Protein AF-A0A654ZFC9-F1 (afdb_monomer)

Mean predicted aligned error: 8.67 Å

Radius of gyration: 15.42 Å; Cα contacts (8 Å, |Δi|>4): 52; chains: 1; bounding box: 30×23×49 Å

Foldseek 3Di:
DVVVLVVQLVVQLVVVCVVPVVVPPDPVVSVVSSVVSSQLSVLLVVLVVVLVPDPDVDPVSSVVSSVVSVVCVVCVVVVVVVVPPDDD

Structure (mmCIF, N/CA/C/O backbone):
data_AF-A0A654ZFC9-F1
#
_entry.id   AF-A0A654ZFC9-F1
#
loop_
_atom_site.group_PDB
_atom_site.id
_atom_site.type_symbol
_atom_site.label_atom_id
_atom_site.label_alt_id
_atom_site.label_comp_id
_atom_site.label_asym_id
_atom_site.label_entity_id
_atom_site.label_seq_id
_atom_site.pdbx_PDB_ins_code
_atom_site.Cartn_x
_atom_site.Cartn_y
_atom_site.Cartn_z
_atom_site.occupancy
_atom_site.B_iso_or_equiv
_atom_site.auth_seq_id
_atom_site.auth_comp_id
_atom_site.auth_asym_id
_atom_site.auth_atom_id
_atom_site.pdbx_PDB_model_num
ATOM 1 N N . MET A 1 1 ? 12.086 7.810 7.656 1.00 59.16 1 MET A N 1
ATOM 2 C CA . MET A 1 1 ? 10.762 7.257 7.282 1.00 59.16 1 MET A CA 1
ATOM 3 C C . MET A 1 1 ? 10.691 6.859 5.809 1.00 59.16 1 MET A C 1
ATOM 5 O O . MET A 1 1 ? 10.337 5.723 5.551 1.00 59.16 1 MET A O 1
ATOM 9 N N . ARG A 1 2 ? 11.121 7.710 4.859 1.00 66.25 2 ARG A N 1
ATOM 10 C CA . ARG A 1 2 ? 11.141 7.389 3.411 1.00 66.25 2 ARG A CA 1
ATOM 11 C C . ARG A 1 2 ? 11.930 6.128 3.015 1.00 66.25 2 ARG A C 1
ATOM 13 O O . ARG A 1 2 ? 11.568 5.485 2.042 1.00 66.25 2 ARG A O 1
ATOM 20 N N . GLU A 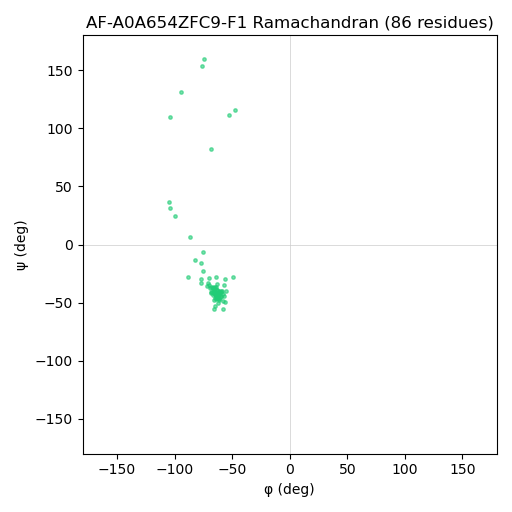1 3 ? 12.970 5.758 3.762 1.00 78.44 3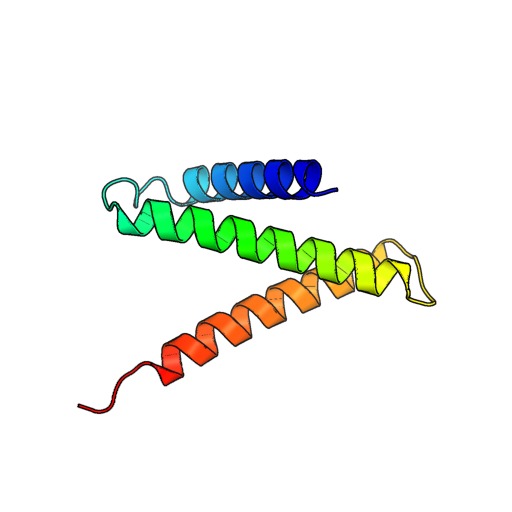 GLU A N 1
ATOM 21 C CA . GLU A 1 3 ? 13.731 4.524 3.492 1.00 78.44 3 GLU A CA 1
ATOM 22 C C . GLU A 1 3 ? 12.905 3.251 3.725 1.00 78.44 3 GLU A C 1
ATOM 24 O O . GLU A 1 3 ? 13.002 2.313 2.945 1.00 78.44 3 GLU A O 1
ATOM 29 N N . VAL A 1 4 ? 12.039 3.235 4.745 1.00 84.75 4 VAL A N 1
ATOM 30 C CA . VAL A 1 4 ? 11.211 2.060 5.079 1.00 84.75 4 VAL A CA 1
ATOM 31 C C . VAL A 1 4 ? 10.105 1.861 4.042 1.00 84.75 4 VAL A C 1
ATOM 33 O O . VAL A 1 4 ? 9.775 0.735 3.683 1.00 84.75 4 VAL A O 1
ATOM 36 N N . GLU A 1 5 ? 9.550 2.957 3.525 1.00 82.12 5 GLU A N 1
ATOM 37 C CA . GLU A 1 5 ? 8.565 2.909 2.444 1.00 82.12 5 GLU A CA 1
ATOM 38 C C . GLU A 1 5 ? 9.170 2.379 1.143 1.00 82.12 5 GLU A C 1
ATOM 40 O O . GLU A 1 5 ? 8.551 1.557 0.467 1.00 82.12 5 GLU A O 1
ATOM 45 N N . ALA A 1 6 ? 10.394 2.806 0.821 1.00 85.62 6 ALA A N 1
ATOM 46 C CA . ALA A 1 6 ? 11.121 2.318 -0.343 1.00 85.62 6 ALA A CA 1
ATOM 47 C C . ALA A 1 6 ? 11.430 0.816 -0.235 1.00 85.62 6 ALA A C 1
ATOM 49 O O . ALA A 1 6 ? 11.155 0.081 -1.180 1.00 85.62 6 ALA A O 1
ATOM 50 N N . ASP A 1 7 ? 11.909 0.355 0.924 1.00 86.44 7 ASP A N 1
ATOM 51 C CA . ASP A 1 7 ? 12.206 -1.063 1.163 1.00 86.44 7 ASP A CA 1
ATOM 52 C C . ASP A 1 7 ? 10.943 -1.938 1.058 1.00 86.44 7 ASP A C 1
ATOM 54 O O . ASP A 1 7 ? 10.924 -2.963 0.371 1.00 86.44 7 ASP A O 1
ATOM 58 N N . PHE A 1 8 ? 9.828 -1.475 1.635 1.00 85.81 8 PHE A N 1
ATOM 59 C CA . PHE A 1 8 ? 8.545 -2.164 1.514 1.00 85.81 8 PHE A CA 1
ATOM 60 C C . PHE A 1 8 ? 8.038 -2.199 0.064 1.00 85.81 8 PHE A C 1
ATOM 62 O O . PHE A 1 8 ? 7.581 -3.243 -0.411 1.00 85.81 8 PHE A O 1
ATOM 69 N N . ALA A 1 9 ? 8.149 -1.088 -0.671 1.00 87.12 9 ALA A N 1
ATOM 70 C CA . ALA A 1 9 ? 7.797 -1.045 -2.086 1.00 87.12 9 ALA A CA 1
ATOM 71 C C . ALA A 1 9 ? 8.662 -2.015 -2.911 1.00 87.12 9 ALA A C 1
ATOM 73 O O . ALA A 1 9 ? 8.138 -2.721 -3.775 1.00 87.12 9 ALA A O 1
ATOM 74 N N . ASP A 1 10 ? 9.958 -2.126 -2.619 1.00 86.94 10 ASP A N 1
ATOM 75 C CA . ASP A 1 10 ? 10.845 -3.074 -3.293 1.00 86.94 10 ASP A CA 1
ATOM 76 C C . ASP A 1 10 ? 10.471 -4.535 -2.998 1.00 86.94 10 ASP A C 1
ATOM 78 O O . ASP A 1 10 ? 10.468 -5.369 -3.914 1.00 86.94 10 ASP A O 1
ATOM 82 N N . ALA A 1 11 ? 10.051 -4.849 -1.770 1.00 89.69 11 ALA A N 1
ATOM 83 C CA . ALA A 1 11 ? 9.537 -6.172 -1.414 1.00 89.69 11 ALA A CA 1
ATOM 84 C C . ALA A 1 11 ? 8.237 -6.521 -2.169 1.00 89.69 11 ALA A C 1
ATOM 86 O O . ALA A 1 11 ? 8.110 -7.624 -2.716 1.00 89.69 11 ALA A O 1
ATOM 87 N N . ILE A 1 12 ? 7.290 -5.579 -2.267 1.00 86.12 12 ILE A N 1
ATOM 88 C CA . ILE A 1 12 ? 6.055 -5.750 -3.055 1.00 86.12 12 ILE A CA 1
ATOM 89 C C . ILE A 1 12 ? 6.393 -5.939 -4.538 1.00 86.12 12 ILE A C 1
ATOM 91 O O . ILE A 1 12 ? 5.863 -6.841 -5.188 1.00 86.12 12 ILE A O 1
ATOM 95 N N . GLN A 1 13 ? 7.313 -5.137 -5.072 1.00 85.56 13 GLN A N 1
ATOM 96 C CA . GLN A 1 13 ? 7.778 -5.242 -6.451 1.00 85.56 13 GLN A CA 1
ATOM 97 C C . GLN A 1 13 ? 8.397 -6.618 -6.735 1.00 85.56 13 GLN A C 1
ATOM 99 O O . GLN A 1 13 ? 8.091 -7.227 -7.762 1.00 85.56 13 GLN A O 1
ATOM 104 N N . ALA A 1 14 ? 9.235 -7.138 -5.835 1.00 84.81 14 ALA A N 1
ATOM 105 C CA . ALA A 1 14 ? 9.809 -8.475 -5.964 1.00 84.81 14 ALA A CA 1
ATOM 106 C C . ALA A 1 14 ? 8.723 -9.565 -5.968 1.00 84.81 14 ALA A C 1
ATOM 108 O O . ALA A 1 14 ? 8.780 -10.492 -6.779 1.00 84.81 14 ALA A O 1
ATOM 109 N N . GLN A 1 15 ? 7.703 -9.434 -5.117 1.00 84.25 15 GLN A N 1
ATOM 110 C CA . GLN A 1 15 ? 6.588 -10.378 -5.051 1.00 84.25 15 GLN A CA 1
ATOM 111 C C . GLN A 1 1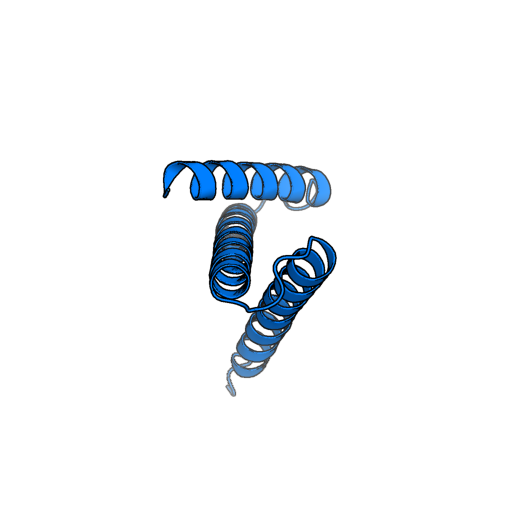5 ? 5.704 -10.336 -6.306 1.00 84.25 15 GLN A C 1
ATOM 113 O O . GLN A 1 15 ? 5.317 -11.385 -6.824 1.00 84.25 15 GLN A O 1
ATOM 118 N N . LEU A 1 16 ? 5.410 -9.142 -6.824 1.00 82.44 16 LEU A N 1
ATOM 119 C CA . LEU A 1 16 ? 4.651 -8.960 -8.062 1.00 82.44 16 LEU A CA 1
ATOM 120 C C . LEU A 1 16 ? 5.413 -9.517 -9.264 1.00 82.44 16 LEU A C 1
ATOM 122 O O . LEU A 1 16 ? 4.831 -10.236 -10.064 1.00 82.44 16 LEU A O 1
ATOM 126 N N . ARG A 1 17 ? 6.729 -9.289 -9.356 1.00 81.38 17 ARG A N 1
ATOM 127 C CA . ARG A 1 17 ? 7.564 -9.896 -10.408 1.00 81.38 17 ARG A CA 1
ATOM 128 C C . ARG A 1 17 ? 7.535 -11.423 -10.364 1.00 81.38 17 ARG A C 1
ATOM 130 O O . ARG A 1 17 ? 7.441 -12.040 -11.416 1.00 81.38 17 ARG A O 1
ATOM 137 N N . ARG A 1 18 ? 7.569 -12.029 -9.169 1.00 80.69 18 ARG A N 1
ATOM 138 C CA . ARG A 1 18 ? 7.464 -13.493 -9.000 1.00 80.69 18 ARG A CA 1
ATOM 139 C C . ARG A 1 18 ? 6.108 -14.043 -9.445 1.00 80.69 18 ARG A C 1
ATOM 141 O O . ARG A 1 18 ? 6.056 -15.130 -10.005 1.00 80.69 18 ARG A O 1
ATOM 148 N N . ARG A 1 19 ? 5.015 -13.319 -9.178 1.00 79.19 19 ARG A N 1
ATOM 149 C CA . ARG A 1 19 ? 3.657 -13.718 -9.591 1.00 79.19 19 ARG A CA 1
ATOM 150 C C . ARG A 1 19 ? 3.387 -13.465 -11.074 1.00 79.19 19 ARG A C 1
ATOM 152 O O . ARG A 1 19 ? 2.665 -14.237 -11.688 1.00 79.19 19 ARG A O 1
ATOM 159 N N . ASN A 1 20 ? 3.979 -12.419 -11.641 1.00 68.75 20 ASN A N 1
ATOM 160 C CA . ASN A 1 20 ? 3.772 -11.976 -13.019 1.00 68.75 20 ASN A CA 1
ATOM 161 C C . ASN A 1 20 ? 4.950 -12.351 -13.936 1.00 68.75 20 ASN A C 1
ATOM 163 O O . ASN A 1 20 ? 5.228 -11.616 -14.885 1.00 68.75 20 ASN A O 1
ATOM 167 N N . CYS A 1 21 ? 5.635 -13.474 -13.675 1.00 56.31 21 CYS A N 1
ATOM 168 C CA . CYS A 1 21 ? 6.778 -13.943 -14.475 1.00 56.31 21 CYS A CA 1
ATOM 169 C C . CYS A 1 21 ? 6.503 -13.961 -15.994 1.00 56.31 21 CYS A C 1
ATOM 171 O O . CYS A 1 21 ? 7.427 -13.735 -16.771 1.00 56.31 21 CYS A O 1
ATOM 173 N N . ASP A 1 22 ? 5.246 -14.136 -16.416 1.00 56.03 22 ASP A N 1
ATOM 174 C CA . ASP A 1 22 ? 4.846 -14.167 -17.831 1.00 56.03 22 ASP A CA 1
ATOM 175 C C . ASP A 1 22 ? 4.766 -12.790 -18.520 1.00 56.03 22 ASP A C 1
ATOM 177 O O . ASP A 1 22 ? 4.777 -12.717 -19.746 1.00 56.03 22 ASP A O 1
ATOM 181 N N . ILE A 1 23 ? 4.738 -11.675 -17.778 1.00 55.69 23 ILE A N 1
ATOM 182 C CA . ILE A 1 23 ? 4.630 -10.312 -18.347 1.00 55.69 23 ILE A CA 1
ATOM 183 C C . ILE A 1 23 ? 6.006 -9.618 -18.416 1.00 55.69 23 ILE A C 1
ATOM 185 O O . ILE A 1 23 ? 6.124 -8.394 -18.391 1.00 55.69 23 ILE A O 1
ATOM 189 N N . ALA A 1 24 ? 7.092 -10.391 -18.471 1.00 54.78 24 ALA A N 1
ATOM 190 C CA . ALA A 1 24 ? 8.460 -9.875 -18.375 1.00 54.78 24 ALA A CA 1
ATOM 191 C C . ALA A 1 24 ? 8.982 -9.169 -19.648 1.00 54.78 24 ALA A C 1
ATOM 193 O O . ALA A 1 24 ? 10.068 -8.589 -19.620 1.00 54.78 24 ALA A O 1
ATOM 194 N N . GLY A 1 25 ? 8.235 -9.196 -20.757 1.00 57.09 25 GLY A N 1
ATOM 195 C CA . GLY A 1 25 ? 8.699 -8.671 -22.048 1.00 57.09 25 GLY A CA 1
ATOM 196 C C . GLY A 1 25 ? 8.427 -7.184 -22.304 1.00 57.09 25 GLY A C 1
ATOM 197 O O . GLY A 1 25 ? 9.184 -6.548 -23.034 1.00 57.09 25 GLY A O 1
ATOM 198 N N . ALA A 1 26 ? 7.373 -6.605 -21.717 1.00 69.38 26 ALA A N 1
ATOM 199 C CA . ALA A 1 26 ? 6.936 -5.251 -22.062 1.00 69.38 26 ALA A CA 1
ATOM 200 C C . ALA A 1 26 ? 7.535 -4.191 -21.110 1.00 69.38 26 ALA A C 1
ATOM 202 O O . ALA A 1 26 ? 7.451 -4.350 -19.887 1.00 69.38 26 ALA A O 1
ATOM 203 N N . PRO A 1 27 ? 8.120 -3.085 -21.616 1.00 68.12 27 PRO A N 1
ATOM 204 C CA . PRO A 1 27 ? 8.611 -1.987 -20.774 1.00 68.12 27 PRO A CA 1
ATOM 205 C C . PRO A 1 27 ? 7.506 -1.408 -19.877 1.00 68.12 27 PRO A C 1
ATOM 207 O O . PRO A 1 27 ? 7.764 -1.119 -18.707 1.00 68.12 27 PRO A O 1
ATOM 210 N N . ASP A 1 28 ? 6.273 -1.370 -20.380 1.00 73.94 28 ASP A N 1
ATOM 211 C CA . ASP A 1 28 ? 5.099 -0.893 -19.649 1.00 73.94 28 ASP A CA 1
ATOM 212 C C . ASP A 1 28 ? 4.778 -1.785 -18.448 1.00 73.94 28 ASP A C 1
ATOM 214 O O . ASP A 1 28 ? 4.455 -1.287 -17.374 1.00 73.94 28 ASP A O 1
ATOM 218 N N . ALA A 1 29 ? 4.969 -3.104 -18.558 1.00 73.06 29 ALA A N 1
ATOM 219 C CA . ALA A 1 29 ? 4.732 -4.028 -17.450 1.00 73.06 29 ALA A CA 1
ATOM 220 C C . ALA A 1 29 ? 5.681 -3.775 -16.268 1.00 73.06 29 ALA A C 1
ATOM 222 O O . ALA A 1 29 ? 5.272 -3.855 -15.109 1.00 73.06 29 ALA A O 1
ATOM 223 N N . ARG A 1 30 ? 6.941 -3.406 -16.539 1.00 75.25 30 ARG A N 1
ATOM 224 C CA . ARG A 1 30 ? 7.903 -3.046 -15.483 1.00 75.25 30 ARG A CA 1
ATOM 225 C C . ARG A 1 30 ? 7.512 -1.751 -14.781 1.00 75.25 30 ARG A C 1
ATOM 227 O O . ARG A 1 30 ? 7.619 -1.683 -13.556 1.00 75.25 30 ARG A O 1
ATOM 234 N N . LEU A 1 31 ?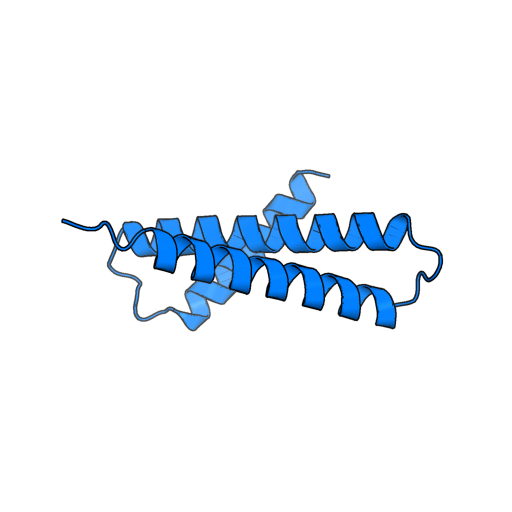 7.051 -0.757 -15.542 1.00 81.12 31 LEU A N 1
ATOM 235 C CA . LEU A 1 31 ? 6.557 0.501 -14.988 1.00 81.12 31 LEU A CA 1
ATOM 236 C C . LEU A 1 31 ? 5.289 0.273 -14.156 1.00 81.12 31 LEU A C 1
ATOM 238 O O . LEU A 1 31 ? 5.223 0.744 -13.024 1.00 81.12 31 LEU A O 1
ATOM 242 N N . HIS A 1 32 ? 4.335 -0.509 -14.668 1.00 80.06 32 HIS A N 1
ATOM 243 C CA . HIS A 1 32 ? 3.117 -0.871 -13.947 1.00 80.06 32 HIS A CA 1
ATOM 244 C C . HIS A 1 32 ? 3.433 -1.535 -12.609 1.00 80.06 32 HIS A C 1
ATOM 246 O O . HIS A 1 32 ? 2.938 -1.082 -11.583 1.00 80.06 32 HIS A O 1
ATOM 252 N N . ILE A 1 33 ? 4.317 -2.537 -12.586 1.00 81.81 33 ILE A N 1
ATOM 253 C CA . ILE A 1 33 ? 4.703 -3.209 -11.339 1.00 81.81 33 ILE A CA 1
ATOM 254 C C . ILE A 1 33 ? 5.316 -2.219 -10.334 1.00 81.81 33 ILE A C 1
ATOM 256 O O . ILE A 1 33 ? 4.956 -2.247 -9.157 1.00 81.81 33 ILE A O 1
ATOM 260 N N . ALA A 1 34 ? 6.223 -1.343 -10.779 1.00 83.38 34 ALA A N 1
ATOM 261 C CA . ALA A 1 34 ? 6.880 -0.372 -9.903 1.00 83.38 34 ALA A CA 1
ATOM 262 C C . ALA A 1 34 ? 5.892 0.657 -9.325 1.00 83.38 34 ALA A C 1
ATOM 264 O O . ALA A 1 34 ? 5.937 0.970 -8.134 1.00 83.38 34 ALA A O 1
ATOM 265 N N . VAL A 1 35 ? 4.974 1.162 -10.155 1.00 86.06 35 VAL A N 1
ATOM 266 C CA . VAL A 1 35 ? 3.931 2.107 -9.733 1.00 86.06 35 VAL A CA 1
ATOM 267 C C . VAL A 1 35 ? 2.965 1.435 -8.763 1.00 86.06 35 VAL A C 1
ATOM 269 O O . VAL A 1 35 ? 2.725 1.969 -7.682 1.00 86.06 35 VAL A O 1
ATOM 272 N N . THR A 1 36 ? 2.475 0.234 -9.086 1.00 85.12 36 THR A N 1
ATOM 273 C CA . THR A 1 36 ? 1.590 -0.532 -8.199 1.00 85.12 36 THR A CA 1
ATOM 274 C C . THR A 1 36 ? 2.243 -0.778 -6.843 1.00 85.12 36 THR A C 1
ATOM 276 O O . THR A 1 36 ? 1.599 -0.574 -5.817 1.00 85.12 36 THR A O 1
ATOM 279 N N . ALA A 1 37 ? 3.522 -1.157 -6.815 1.00 84.50 37 ALA A N 1
ATOM 280 C CA . ALA A 1 37 ? 4.235 -1.401 -5.569 1.00 84.50 37 ALA A CA 1
ATOM 281 C C . ALA A 1 37 ? 4.322 -0.151 -4.679 1.00 84.50 37 ALA A C 1
ATOM 283 O O . ALA A 1 37 ? 4.053 -0.230 -3.480 1.00 84.50 37 ALA A O 1
ATOM 284 N N . ARG A 1 38 ? 4.618 1.016 -5.265 1.00 85.44 38 ARG A N 1
ATOM 285 C CA . ARG A 1 38 ? 4.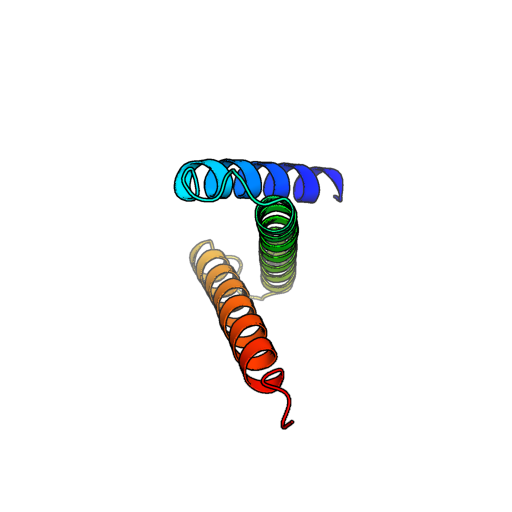635 2.290 -4.531 1.00 85.44 38 ARG A CA 1
ATOM 286 C C . ARG A 1 38 ? 3.254 2.706 -4.038 1.00 85.44 38 ARG A C 1
ATOM 288 O O . ARG A 1 38 ? 3.129 3.134 -2.897 1.00 85.44 38 ARG A O 1
ATOM 295 N N . CYS A 1 39 ? 2.214 2.545 -4.854 1.00 86.88 39 CYS A N 1
ATOM 296 C CA . CYS A 1 39 ? 0.841 2.841 -4.441 1.00 86.88 39 CYS A CA 1
ATOM 297 C C . CYS A 1 39 ? 0.393 1.964 -3.263 1.00 86.88 39 CYS A C 1
ATOM 299 O O . CYS A 1 39 ? -0.222 2.463 -2.324 1.00 86.88 39 CYS A O 1
ATOM 301 N N . VAL A 1 40 ? 0.735 0.673 -3.287 1.00 87.00 40 VAL A N 1
ATOM 302 C CA . VAL A 1 40 ? 0.460 -0.256 -2.180 1.00 87.00 40 VAL A CA 1
ATOM 303 C C . VAL A 1 40 ? 1.206 0.162 -0.915 1.00 87.00 40 VAL A C 1
ATOM 305 O O . VAL A 1 40 ? 0.600 0.191 0.154 1.00 87.00 40 VAL A O 1
ATOM 308 N N . ALA A 1 41 ? 2.489 0.521 -1.024 1.00 87.62 41 ALA A N 1
ATOM 309 C CA . ALA A 1 41 ? 3.264 1.011 0.112 1.00 87.62 41 ALA A CA 1
ATOM 310 C C . ALA A 1 41 ? 2.610 2.253 0.732 1.00 87.62 41 ALA A C 1
ATOM 312 O O . ALA A 1 41 ? 2.244 2.225 1.905 1.00 87.62 41 ALA A O 1
ATOM 313 N N . ALA A 1 42 ? 2.364 3.292 -0.069 1.00 88.06 42 ALA A N 1
ATOM 314 C CA . ALA A 1 42 ? 1.737 4.528 0.390 1.00 88.06 42 ALA A CA 1
ATOM 315 C C . ALA A 1 42 ? 0.375 4.286 1.070 1.00 88.06 42 ALA A C 1
ATOM 317 O O . ALA A 1 42 ? 0.093 4.878 2.112 1.00 88.06 42 ALA A O 1
ATOM 318 N N . ALA A 1 43 ? -0.448 3.374 0.539 1.00 88.12 43 ALA A N 1
ATOM 319 C CA . ALA A 1 43 ? -1.730 3.010 1.143 1.00 88.12 43 ALA A CA 1
ATOM 320 C C . ALA A 1 43 ? -1.570 2.352 2.526 1.00 88.12 43 ALA A C 1
ATOM 322 O O . ALA A 1 43 ? -2.300 2.693 3.456 1.00 88.12 43 ALA A O 1
ATOM 32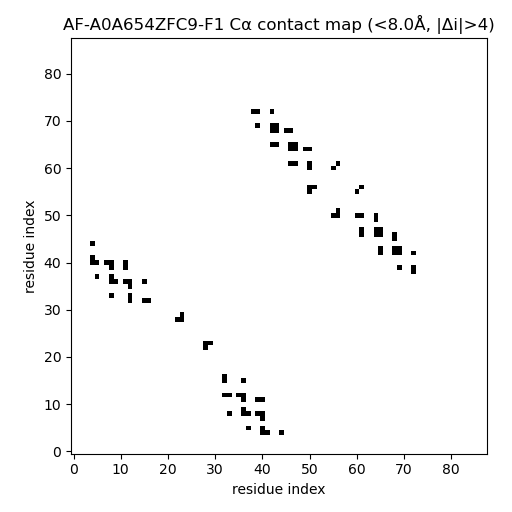3 N N . VAL A 1 44 ? -0.605 1.440 2.683 1.00 87.75 44 VAL A N 1
ATOM 324 C CA . VAL A 1 44 ? -0.324 0.777 3.967 1.00 87.75 44 VAL A CA 1
ATOM 325 C C . VAL A 1 44 ? 0.217 1.771 4.993 1.00 87.75 44 VAL A C 1
ATOM 327 O O . VAL A 1 44 ? -0.250 1.769 6.128 1.00 87.75 44 VAL A O 1
ATOM 330 N N . PHE A 1 45 ? 1.142 2.659 4.614 1.00 87.50 45 PHE A N 1
ATOM 331 C CA . PHE A 1 45 ? 1.649 3.683 5.536 1.00 87.50 45 PHE A CA 1
ATOM 332 C C . PHE A 1 45 ? 0.562 4.682 5.944 1.00 87.50 45 PHE A C 1
ATOM 334 O O . PHE A 1 45 ? 0.467 5.009 7.124 1.00 87.50 45 PHE A O 1
ATOM 341 N N . GLY A 1 46 ? -0.307 5.098 5.018 1.00 85.69 46 GLY A N 1
ATOM 342 C CA . GLY A 1 46 ? -1.465 5.932 5.351 1.00 85.69 46 GLY A CA 1
ATOM 343 C C . GLY A 1 46 ? -2.448 5.227 6.293 1.00 85.69 46 GLY A C 1
ATOM 344 O O . GLY A 1 46 ? -2.954 5.834 7.235 1.00 85.69 46 GLY A O 1
ATOM 345 N N . ALA A 1 47 ? -2.673 3.923 6.104 1.00 88.12 47 ALA A N 1
ATOM 346 C CA . ALA A 1 47 ? -3.484 3.121 7.018 1.00 88.12 47 ALA A CA 1
ATOM 347 C C . ALA A 1 47 ? -2.841 2.997 8.407 1.00 88.12 47 ALA A C 1
ATOM 349 O O . ALA A 1 47 ? -3.531 3.117 9.419 1.00 88.12 47 ALA A O 1
ATOM 350 N N . MET A 1 48 ? -1.520 2.804 8.467 1.00 87.62 48 MET A N 1
ATOM 351 C CA . MET A 1 4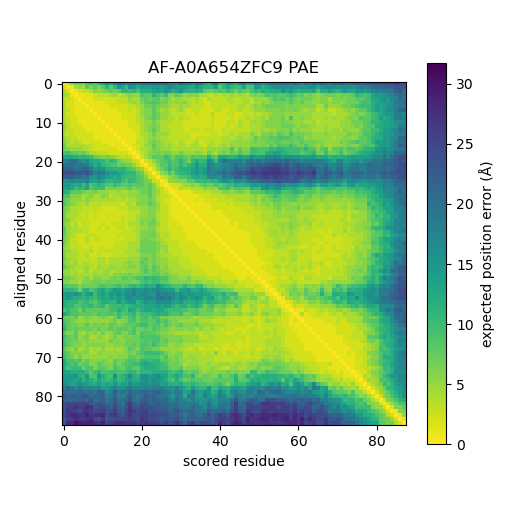8 ? -0.763 2.791 9.718 1.00 87.62 48 MET A CA 1
ATOM 352 C C . MET A 1 48 ? -0.845 4.137 10.437 1.00 87.62 48 MET A C 1
ATOM 354 O O . MET A 1 48 ? -1.054 4.156 11.645 1.00 87.62 48 MET A O 1
ATOM 358 N N . GLU A 1 49 ? -0.726 5.253 9.719 1.00 87.06 49 GLU A N 1
ATOM 359 C CA . GLU A 1 49 ? -0.878 6.593 10.289 1.00 87.06 49 GLU A CA 1
ATOM 360 C C . GLU A 1 49 ? -2.290 6.791 10.858 1.00 87.06 49 GLU A C 1
ATOM 362 O O . GLU A 1 49 ? -2.438 7.158 12.024 1.00 87.06 49 GLU A O 1
ATOM 367 N N . ALA A 1 50 ? -3.333 6.437 10.100 1.00 85.94 50 ALA A N 1
ATOM 368 C CA . ALA A 1 50 ? -4.717 6.494 10.572 1.00 85.94 50 ALA A CA 1
ATOM 369 C C . ALA A 1 50 ? -4.954 5.619 11.818 1.00 85.94 50 ALA A C 1
ATOM 371 O O . ALA A 1 50 ? -5.633 6.038 12.755 1.00 85.94 50 ALA A O 1
ATOM 372 N N . TRP A 1 51 ? -4.355 4.427 11.862 1.00 88.50 51 TRP A N 1
ATOM 373 C CA . TRP A 1 51 ? -4.386 3.548 13.032 1.00 88.50 51 TRP A CA 1
ATOM 374 C C . TRP A 1 51 ? -3.638 4.142 14.232 1.00 88.50 51 TRP A C 1
ATOM 376 O O . TRP A 1 51 ? -4.128 4.073 15.358 1.00 88.50 51 TRP A O 1
ATOM 386 N N . MET A 1 52 ? -2.486 4.785 14.016 1.00 86.00 52 MET A N 1
ATOM 387 C CA . MET A 1 52 ? -1.701 5.416 15.083 1.00 86.00 52 MET A CA 1
ATOM 388 C C . MET A 1 52 ? -2.448 6.568 15.766 1.00 86.00 52 MET A C 1
ATOM 390 O O . MET A 1 52 ? -2.280 6.757 16.978 1.00 86.00 52 MET A O 1
ATOM 394 N N . LEU A 1 53 ? -3.264 7.309 15.005 1.00 86.06 53 LEU A N 1
ATOM 395 C CA . LEU A 1 53 ? -4.138 8.376 15.504 1.00 86.06 53 LEU A CA 1
ATOM 396 C C . LEU A 1 53 ? -5.471 7.853 16.082 1.00 86.06 53 LEU A C 1
ATOM 398 O O . LEU A 1 53 ? -6.180 8.607 16.749 1.00 86.06 53 LEU A O 1
ATOM 402 N N . GLY A 1 54 ? -5.816 6.585 15.843 1.00 82.00 54 GLY A N 1
ATOM 403 C CA . GLY A 1 54 ? -7.056 5.958 16.295 1.00 82.00 54 GLY A CA 1
ATOM 404 C C . GLY A 1 54 ? -7.084 5.623 17.791 1.00 82.00 54 GLY A C 1
ATOM 405 O O . GLY A 1 54 ? -6.058 5.502 18.462 1.00 82.00 54 GLY A O 1
ATOM 406 N N . SER A 1 55 ? -8.296 5.454 18.326 1.00 74.69 55 SER A N 1
ATOM 407 C CA . SER A 1 55 ? -8.525 5.107 19.738 1.00 74.69 55 SER A CA 1
ATOM 408 C C . SER A 1 55 ? -8.255 3.628 20.042 1.00 74.69 55 SER A C 1
ATOM 410 O O . SER A 1 55 ? -7.851 3.295 21.154 1.00 74.69 55 SER A O 1
ATOM 412 N N . ASP A 1 56 ? -8.455 2.750 19.055 1.00 78.00 56 ASP A N 1
ATOM 413 C CA . ASP A 1 56 ? -8.174 1.317 19.134 1.00 78.00 56 ASP A CA 1
ATOM 414 C C . ASP A 1 56 ? -6.885 1.001 18.363 1.00 78.00 56 ASP A C 1
ATOM 416 O O . ASP A 1 56 ? -6.834 1.072 17.135 1.00 78.00 56 ASP A O 1
ATOM 420 N N . ARG A 1 57 ? -5.830 0.667 19.116 1.00 80.62 57 ARG A N 1
ATOM 421 C CA . ARG A 1 57 ? -4.506 0.294 18.597 1.00 80.62 57 ARG A CA 1
ATOM 422 C C . ARG A 1 57 ? -4.254 -1.210 18.687 1.00 80.62 57 ARG A C 1
ATOM 424 O O . ARG A 1 57 ? -3.146 -1.657 18.979 1.00 80.62 57 ARG A O 1
ATOM 431 N N . SER A 1 58 ? -5.292 -2.008 18.464 1.00 87.75 58 SER A N 1
ATOM 432 C CA . SER A 1 58 ? -5.158 -3.453 18.317 1.00 87.75 58 SER A CA 1
ATOM 433 C C . SER A 1 58 ? -4.589 -3.831 16.944 1.00 87.75 58 SER A C 1
ATOM 435 O O . SER A 1 58 ? -4.751 -3.119 15.949 1.00 87.75 58 SER A O 1
ATOM 437 N N . LEU A 1 59 ? -3.933 -4.995 16.875 1.00 84.38 59 LEU A N 1
ATOM 438 C CA . LEU A 1 59 ? -3.471 -5.580 15.608 1.00 84.38 59 LEU A CA 1
ATOM 439 C C . LEU A 1 59 ? -4.643 -5.944 14.681 1.00 84.38 59 LEU A C 1
ATOM 441 O O . LEU A 1 59 ? -4.485 -5.939 13.461 1.00 84.38 59 LEU A O 1
ATOM 445 N N . GLY A 1 60 ? -5.814 -6.239 15.259 1.00 87.00 60 GLY A N 1
ATOM 446 C CA . GLY A 1 60 ? -7.046 -6.493 14.514 1.00 87.00 60 GLY A CA 1
ATOM 447 C C . GLY A 1 60 ? -7.503 -5.258 13.741 1.00 87.00 60 GLY A C 1
ATOM 448 O O . GLY A 1 60 ? -7.744 -5.353 12.538 1.00 87.00 60 GLY A O 1
ATOM 449 N N . GLU A 1 61 ? -7.522 -4.090 14.390 1.00 84.88 61 GLU A N 1
ATOM 450 C CA . GLU A 1 61 ? -7.854 -2.839 13.704 1.00 84.88 61 GLU A CA 1
ATOM 451 C C . GLU A 1 61 ? -6.803 -2.446 12.669 1.00 84.88 61 GLU A C 1
ATOM 453 O O . GLU A 1 61 ? -7.181 -2.008 11.586 1.00 84.88 61 GLU A O 1
ATOM 458 N N . LEU A 1 62 ? -5.509 -2.683 12.924 1.00 84.56 62 LEU A N 1
ATOM 459 C CA . LEU A 1 62 ? -4.464 -2.452 11.921 1.00 84.56 62 LEU A CA 1
ATOM 460 C C . LEU A 1 62 ? -4.718 -3.267 10.642 1.00 84.56 62 LEU A C 1
ATOM 462 O O . LEU A 1 62 ? -4.684 -2.730 9.535 1.00 84.56 62 LEU A O 1
ATOM 466 N N . ALA A 1 63 ? -5.005 -4.564 10.786 1.00 86.62 63 ALA A N 1
ATOM 467 C CA . ALA A 1 63 ? -5.318 -5.426 9.650 1.00 86.62 63 ALA A CA 1
ATOM 468 C C . ALA A 1 63 ? -6.569 -4.938 8.904 1.00 86.62 63 ALA A C 1
ATOM 470 O O . ALA A 1 63 ? -6.578 -4.909 7.670 1.00 86.62 63 ALA A O 1
ATOM 471 N N . ARG A 1 64 ? -7.597 -4.500 9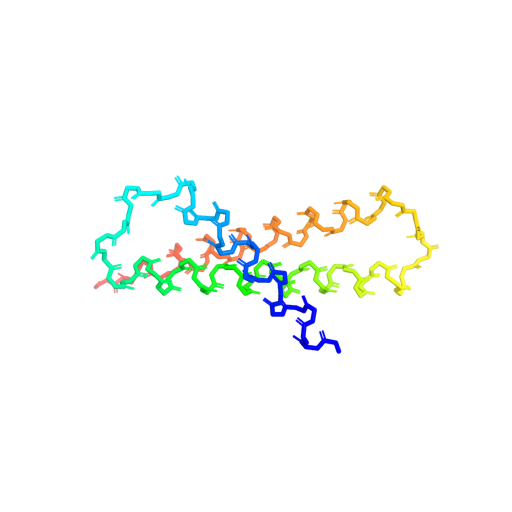.643 1.00 88.50 64 ARG A N 1
ATOM 472 C CA . ARG A 1 64 ? -8.828 -3.951 9.070 1.00 88.50 64 ARG A CA 1
ATOM 473 C C . ARG A 1 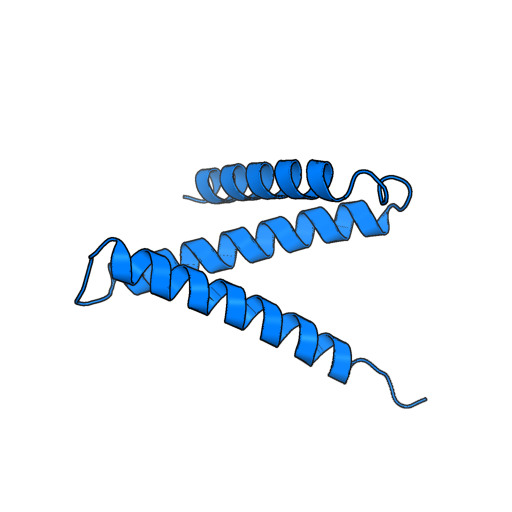64 ? -8.558 -2.680 8.266 1.00 88.50 64 ARG A C 1
ATOM 475 O O . ARG A 1 64 ? -8.985 -2.606 7.117 1.00 88.50 64 ARG A O 1
ATOM 482 N N . VAL A 1 65 ? -7.835 -1.701 8.816 1.00 87.62 65 VAL A N 1
ATOM 483 C CA . VAL A 1 65 ? -7.569 -0.435 8.110 1.00 87.62 65 VAL A CA 1
ATOM 484 C C . VAL A 1 65 ? -6.645 -0.621 6.911 1.00 87.62 65 VAL A C 1
ATOM 486 O O . VAL A 1 65 ? -6.890 -0.016 5.870 1.00 87.62 65 VAL A O 1
ATOM 489 N N . CYS A 1 66 ? -5.649 -1.508 6.998 1.00 86.12 66 CYS A N 1
ATOM 490 C CA . CYS A 1 66 ? -4.814 -1.868 5.852 1.00 86.12 66 CYS A CA 1
ATOM 491 C C . CYS A 1 66 ? -5.653 -2.513 4.743 1.00 86.12 66 CYS A C 1
ATOM 493 O O . CYS A 1 66 ? -5.498 -2.166 3.574 1.00 86.12 66 CYS A O 1
ATOM 495 N N . HIS A 1 67 ? -6.576 -3.414 5.097 1.00 87.00 67 HIS A N 1
ATOM 496 C CA . HIS A 1 67 ? -7.477 -4.027 4.125 1.00 87.00 67 HIS A CA 1
ATOM 497 C C . HIS A 1 67 ? -8.384 -2.986 3.457 1.00 87.00 67 HIS A C 1
ATOM 499 O O . HIS A 1 67 ? -8.484 -2.960 2.234 1.00 87.00 67 HIS A O 1
ATOM 505 N N . VAL A 1 68 ? -8.978 -2.081 4.240 1.00 90.12 68 VAL A N 1
ATOM 506 C CA . VAL A 1 68 ? -9.818 -0.990 3.723 1.00 90.12 68 VAL A CA 1
ATOM 507 C C . VAL A 1 68 ? -9.030 -0.059 2.800 1.00 90.12 68 VAL A C 1
ATOM 509 O O . VAL A 1 68 ? -9.540 0.321 1.748 1.00 90.12 68 VAL A O 1
ATOM 512 N N . ALA A 1 69 ? -7.789 0.289 3.143 1.00 87.75 69 ALA A N 1
ATOM 513 C CA . ALA A 1 69 ? -6.942 1.136 2.306 1.00 87.75 69 ALA A CA 1
ATOM 514 C C . ALA A 1 69 ? -6.597 0.473 0.962 1.00 87.75 69 ALA A C 1
ATOM 516 O O . ALA A 1 69 ? -6.704 1.111 -0.085 1.00 87.75 69 ALA A O 1
ATOM 517 N N . LEU A 1 70 ? -6.241 -0.817 0.969 1.00 85.31 70 LEU A N 1
ATOM 518 C CA . LEU A 1 70 ? -5.961 -1.574 -0.257 1.00 85.31 70 LEU A CA 1
ATOM 519 C C . LEU A 1 70 ? -7.210 -1.763 -1.120 1.00 85.31 70 LEU A C 1
ATOM 521 O O . LEU A 1 70 ? -7.130 -1.681 -2.344 1.00 85.31 70 LEU A O 1
ATOM 525 N N . GLU A 1 71 ? -8.363 -1.980 -0.496 1.00 87.19 71 GLU A N 1
ATOM 526 C CA . GLU A 1 71 ? -9.633 -2.102 -1.203 1.00 87.19 71 GLU A CA 1
ATOM 527 C C . GLU A 1 71 ? -10.059 -0.766 -1.823 1.00 87.19 71 GLU A C 1
ATOM 529 O O . GLU A 1 71 ? -10.462 -0.715 -2.982 1.00 87.19 71 GLU A O 1
ATOM 534 N N . SER A 1 72 ? -9.864 0.337 -1.098 1.00 83.62 72 SER A N 1
ATOM 535 C CA . SER A 1 72 ? -10.106 1.692 -1.605 1.00 83.62 72 SER A CA 1
ATOM 536 C C . SER A 1 72 ? -9.175 2.025 -2.771 1.00 83.62 72 SER A C 1
ATOM 538 O O . SER A 1 72 ? -9.612 2.609 -3.759 1.00 83.62 72 SER A O 1
ATOM 540 N N . LEU A 1 73 ? -7.907 1.601 -2.698 1.00 84.19 73 LEU A N 1
ATOM 541 C CA . LEU A 1 73 ? -6.955 1.700 -3.802 1.00 84.19 73 LEU A CA 1
ATOM 542 C C . LEU A 1 73 ? -7.431 0.883 -5.014 1.00 84.19 73 LEU A C 1
ATOM 544 O O . LEU A 1 73 ? -7.424 1.385 -6.132 1.00 84.19 73 LEU A O 1
ATOM 548 N N . ARG A 1 74 ? -7.871 -0.363 -4.811 1.00 81.50 74 ARG A N 1
ATOM 549 C CA . ARG A 1 74 ? -8.355 -1.247 -5.883 1.00 81.50 74 ARG A CA 1
ATOM 550 C C . ARG A 1 74 ? -9.581 -0.673 -6.591 1.00 81.50 74 ARG A C 1
ATOM 552 O O . ARG A 1 74 ? -9.627 -0.688 -7.823 1.00 81.50 74 ARG A O 1
ATOM 559 N N . VAL A 1 75 ? -10.552 -0.192 -5.814 1.00 80.31 75 VAL A N 1
ATOM 560 C CA . VAL A 1 75 ? -11.769 0.452 -6.319 1.00 80.31 75 VAL A CA 1
ATOM 561 C C . VAL A 1 75 ? -11.405 1.749 -7.029 1.00 80.31 75 VAL A C 1
ATOM 563 O O . VAL A 1 75 ? -11.729 1.884 -8.199 1.00 80.31 75 VAL A O 1
ATOM 566 N N . GLY A 1 76 ? -10.656 2.650 -6.388 1.00 73.06 76 GLY A N 1
ATOM 567 C CA . GLY A 1 76 ? -10.275 3.937 -6.976 1.00 73.06 76 GLY A CA 1
ATOM 568 C C . GLY A 1 76 ? -9.473 3.793 -8.269 1.00 73.06 76 GLY A C 1
ATOM 569 O O . GLY A 1 76 ? -9.727 4.510 -9.231 1.00 73.06 76 GLY A O 1
ATOM 570 N N . ILE A 1 77 ? -8.558 2.824 -8.338 1.00 72.94 77 ILE A N 1
ATOM 571 C CA . ILE A 1 77 ? -7.842 2.491 -9.571 1.00 72.94 77 ILE A CA 1
ATOM 572 C C . ILE A 1 77 ? -8.834 1.937 -10.607 1.00 72.94 77 ILE A C 1
ATOM 574 O O . ILE A 1 77 ? -8.945 2.514 -11.678 1.00 72.94 77 ILE A O 1
ATOM 578 N N . SER A 1 78 ? -9.609 0.885 -10.317 1.00 69.06 78 SER A N 1
ATOM 579 C CA . SER A 1 78 ? -10.536 0.305 -11.316 1.00 69.06 78 SER A CA 1
ATOM 580 C C . SER A 1 78 ? -11.566 1.305 -11.850 1.00 69.06 78 SER A C 1
ATOM 582 O O . SER A 1 78 ? -11.801 1.341 -13.053 1.00 69.06 78 SER A O 1
ATOM 584 N N . ASP A 1 79 ? -12.137 2.125 -10.968 1.00 60.16 79 ASP A N 1
ATOM 585 C CA . ASP A 1 79 ? -13.194 3.091 -11.279 1.00 60.16 79 ASP A CA 1
ATOM 586 C C . ASP A 1 79 ? -12.674 4.256 -12.146 1.00 60.16 79 ASP A C 1
ATOM 588 O O . ASP A 1 79 ? -13.313 4.694 -13.112 1.00 60.16 79 ASP A O 1
ATOM 592 N N . THR A 1 80 ? -11.436 4.696 -11.886 1.00 55.84 80 THR A N 1
ATOM 593 C CA . THR A 1 80 ? -10.764 5.704 -12.722 1.00 55.84 80 THR A CA 1
ATOM 594 C C . THR A 1 80 ? -10.384 5.167 -14.103 1.00 55.84 80 THR A C 1
ATOM 596 O O . THR A 1 80 ? -10.513 5.900 -15.083 1.00 55.84 80 THR A O 1
ATOM 599 N N . TRP A 1 81 ? -10.007 3.888 -14.231 1.00 53.53 81 TRP A N 1
ATOM 600 C CA . TRP A 1 81 ? -9.769 3.266 -15.543 1.00 53.53 81 TRP A CA 1
ATOM 601 C C . TRP A 1 81 ? -11.059 3.040 -16.343 1.00 53.53 81 TRP A C 1
ATOM 603 O O . TRP A 1 81 ? -11.033 3.192 -17.562 1.00 53.53 81 TRP A O 1
ATOM 613 N N . THR A 1 82 ? -12.194 2.747 -15.696 1.00 52.75 82 THR A N 1
ATOM 614 C CA . THR A 1 82 ? -13.498 2.675 -16.386 1.00 52.75 82 THR A CA 1
ATOM 615 C C . THR A 1 82 ? -14.007 4.038 -16.840 1.00 52.75 82 THR A C 1
ATOM 617 O O . THR A 1 82 ? -14.686 4.123 -17.855 1.00 52.75 82 THR A O 1
ATOM 620 N N . THR A 1 83 ? -13.642 5.119 -16.150 1.00 51.97 83 THR A N 1
ATOM 621 C CA . THR A 1 83 ? -14.000 6.484 -16.577 1.00 51.97 83 THR A CA 1
ATOM 622 C C . THR A 1 83 ? -13.151 6.958 -17.769 1.00 51.97 83 THR A C 1
ATOM 624 O O . THR A 1 83 ? -13.570 7.824 -18.533 1.00 51.97 83 THR A O 1
ATOM 627 N N . LEU A 1 84 ? -11.969 6.363 -17.971 1.00 51.12 84 LEU A N 1
ATOM 628 C CA . LEU A 1 84 ? -11.049 6.663 -19.075 1.00 51.12 84 LEU A CA 1
ATOM 629 C C . LEU A 1 84 ? -11.322 5.873 -20.363 1.00 51.12 84 LEU A C 1
ATOM 631 O O . LEU A 1 84 ? -10.558 6.018 -21.321 1.00 51.12 84 LEU A O 1
ATOM 635 N N . THR A 1 85 ? -12.405 5.091 -20.455 1.00 52.06 85 THR A N 1
ATOM 636 C CA . THR A 1 85 ? -12.926 4.692 -21.772 1.00 52.06 85 THR A CA 1
ATOM 637 C C . THR A 1 85 ? -13.502 5.933 -22.448 1.00 52.06 85 THR A C 1
ATOM 639 O O . THR A 1 85 ? -14.693 6.221 -22.367 1.00 52.06 85 THR A O 1
ATOM 642 N N . VAL A 1 86 ? -12.595 6.704 -23.046 1.00 48.34 86 VAL A N 1
ATOM 643 C CA . VAL A 1 86 ? -12.829 7.897 -23.851 1.00 48.34 86 VAL A CA 1
ATOM 644 C C . VAL A 1 86 ? -13.933 7.601 -24.859 1.00 48.34 86 VAL A C 1
ATOM 646 O O . VAL A 1 86 ? -13.764 6.769 -25.752 1.00 48.34 86 VAL A O 1
ATOM 649 N N . SER A 1 87 ? -15.055 8.306 -24.718 1.00 48.91 87 SER A N 1
ATOM 650 C CA . SER A 1 87 ? -15.993 8.519 -25.815 1.00 48.91 87 SER A CA 1
ATOM 651 C C . SER A 1 87 ? -15.204 9.085 -26.995 1.00 48.91 87 SER A C 1
ATOM 653 O O . SER A 1 87 ? -14.661 10.188 -26.900 1.00 48.91 87 SER A O 1
ATOM 655 N N . SER A 1 88 ? -15.072 8.276 -28.048 1.00 44.72 88 SER A N 1
ATOM 656 C CA . SER A 1 88 ? -14.568 8.703 -29.359 1.00 44.72 88 SER A CA 1
ATOM 657 C C . SER A 1 88 ? -15.594 9.562 -30.087 1.00 44.72 88 SER A C 1
ATOM 659 O O . SER A 1 88 ? -16.804 9.382 -29.816 1.00 44.72 88 SER A O 1
#

Organism: Mycobacterium tuberculosis (NCBI:txid1773)

Secondary structure (DSSP, 8-state):
-HHHHHHHHHHHHHHHHHHTGGGTT-HHHHHHHHHHHHHHHHHHHHHHHHHHHSS---HHHHHHHHHHHHHHHHHHHHHHHHHTS---

pLDDT: mean 77.67, std 12.56, range [44.72, 90.12]

Solvent-accessible surface area (backbone atoms only — not comparable to full-atom values): 4858 Å² total; per-residue (Å²): 114,72,66,60,48,49,52,50,15,50,52,44,30,55,51,49,49,68,75,43,61,87,53,74,83,47,74,64,48,55,50,49,44,52,51,50,16,45,53,52,32,54,34,43,52,52,24,50,50,55,36,72,76,41,93,63,79,47,72,66,50,47,54,48,40,34,49,51,34,51,49,50,49,52,49,54,50,53,54,53,56,63,67,62,67,68,85,125

Sequence (88 aa):
MREVEADFADAIQAQLRRRNCDIAGAPDARLHIAVTARCVAAAVFGAMEAWMLGSDRSLGELARVCHVALESLRVGISDTWTTLTVSS